Protein AF-A0A0S8D3J2-F1 (afdb_monomer_lite)

pLDDT: mean 76.22, std 17.69, range [45.97, 95.81]

Radius of gyration: 17.33 Å; chains: 1; bounding box: 29×22×75 Å

Structure (mmCIF, N/CA/C/O backbone):
data_AF-A0A0S8D3J2-F1
#
_entry.id   AF-A0A0S8D3J2-F1
#
loop_
_atom_site.group_PDB
_atom_site.id
_atom_site.type_symbol
_atom_site.label_atom_id
_atom_site.label_alt_id
_atom_site.label_comp_id
_atom_site.label_asym_id
_atom_site.label_entity_id
_atom_site.label_seq_id
_atom_site.pdbx_PDB_ins_code
_atom_site.Cartn_x
_atom_site.Cartn_y
_atom_site.Cartn_z
_atom_site.occupancy
_atom_site.B_iso_or_equiv
_atom_site.auth_seq_id
_atom_site.auth_comp_id
_atom_site.auth_asym_id
_atom_site.auth_atom_id
_atom_site.pdbx_PDB_model_num
ATOM 1 N N . MET A 1 1 ? 14.138 -6.883 -35.930 1.00 45.97 1 MET A N 1
ATOM 2 C CA . MET A 1 1 ? 12.782 -6.900 -35.342 1.00 45.97 1 MET A CA 1
ATOM 3 C C . MET A 1 1 ? 12.955 -7.150 -33.855 1.00 45.97 1 MET A C 1
ATOM 5 O O . MET A 1 1 ? 13.404 -8.227 -33.491 1.00 45.97 1 MET A O 1
ATOM 9 N N . SER A 1 2 ? 12.746 -6.133 -33.021 1.00 52.88 2 SER A N 1
ATOM 10 C CA . SER A 1 2 ? 12.911 -6.233 -31.565 1.00 52.88 2 SER A CA 1
ATOM 11 C C . SER A 1 2 ? 11.599 -6.732 -30.955 1.00 52.88 2 SER A C 1
ATOM 13 O O . SER A 1 2 ? 10.551 -6.171 -31.262 1.00 52.88 2 SER A O 1
ATOM 15 N N . ASN A 1 3 ? 11.643 -7.794 -30.146 1.00 53.16 3 ASN A N 1
ATOM 16 C CA . ASN A 1 3 ? 10.465 -8.370 -29.484 1.00 53.16 3 ASN A CA 1
ATOM 17 C C . ASN A 1 3 ? 9.796 -7.332 -28.553 1.00 53.16 3 ASN A C 1
ATOM 19 O O . ASN A 1 3 ? 10.464 -6.860 -27.632 1.00 53.16 3 ASN A O 1
ATOM 23 N N . PRO A 1 4 ? 8.504 -6.991 -28.735 1.00 54.78 4 PRO A N 1
ATOM 24 C CA . PRO A 1 4 ? 7.804 -6.021 -27.884 1.00 54.78 4 PRO A CA 1
ATOM 25 C C . PRO A 1 4 ? 7.306 -6.594 -26.539 1.00 54.78 4 PRO A C 1
ATOM 27 O O . PRO A 1 4 ? 6.753 -5.864 -25.725 1.00 54.78 4 PRO A O 1
ATOM 30 N N . THR A 1 5 ? 7.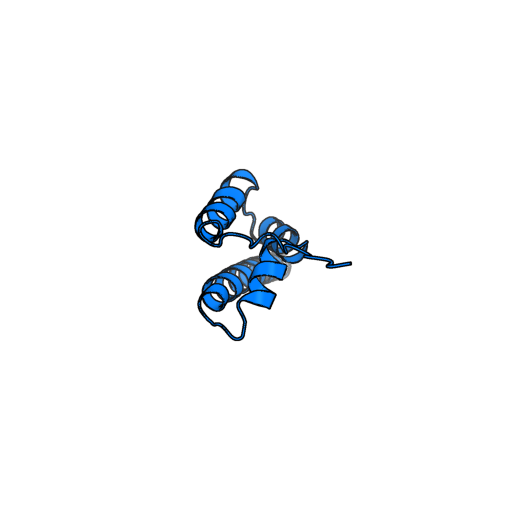510 -7.882 -26.265 1.00 58.50 5 THR A N 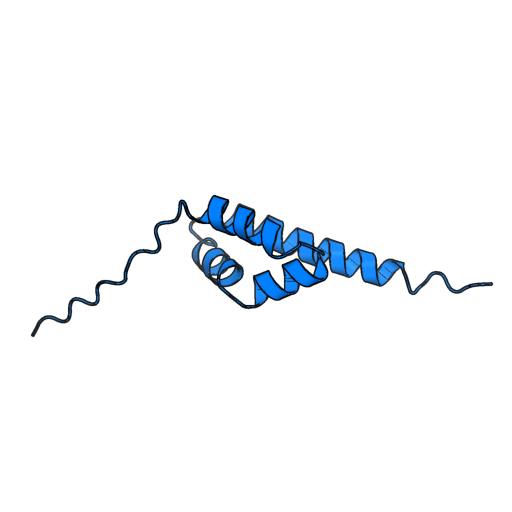1
ATOM 31 C CA . THR A 1 5 ? 6.822 -8.621 -25.190 1.00 58.50 5 THR A CA 1
ATOM 32 C C . THR A 1 5 ? 7.342 -8.385 -23.766 1.00 58.50 5 THR A C 1
ATOM 34 O O . THR A 1 5 ? 6.703 -8.809 -22.808 1.00 58.50 5 THR A O 1
ATOM 37 N N . SER A 1 6 ? 8.488 -7.726 -23.584 1.00 55.50 6 SER A N 1
ATOM 38 C CA . SER A 1 6 ? 9.137 -7.633 -22.262 1.00 55.50 6 SER A CA 1
ATOM 39 C C . SER A 1 6 ? 8.728 -6.401 -21.446 1.00 55.50 6 SER A C 1
ATOM 41 O O . SER A 1 6 ? 8.835 -6.414 -20.223 1.00 55.50 6 SER A O 1
ATOM 43 N N . ALA A 1 7 ? 8.296 -5.322 -22.107 1.00 56.16 7 ALA A N 1
ATOM 44 C CA . ALA A 1 7 ? 7.961 -4.058 -21.444 1.00 56.16 7 ALA A CA 1
ATOM 45 C C . ALA A 1 7 ? 6.517 -4.032 -20.907 1.00 56.16 7 ALA A C 1
ATOM 47 O O . ALA A 1 7 ? 6.263 -3.429 -19.867 1.00 56.16 7 ALA A O 1
ATOM 48 N N . ASP A 1 8 ? 5.606 -4.731 -21.588 1.00 61.53 8 ASP A N 1
ATOM 49 C CA . ASP A 1 8 ? 4.166 -4.771 -21.301 1.00 61.53 8 ASP A CA 1
ATOM 50 C C . ASP A 1 8 ? 3.859 -5.434 -19.942 1.00 61.53 8 ASP A C 1
ATOM 52 O O . ASP A 1 8 ? 3.206 -4.861 -19.070 1.00 61.53 8 ASP A O 1
ATOM 56 N N . ASN A 1 9 ? 4.483 -6.585 -19.672 1.00 68.00 9 ASN A N 1
ATOM 57 C CA . ASN A 1 9 ? 4.272 -7.322 -18.421 1.00 68.00 9 ASN A CA 1
ATOM 58 C C . ASN A 1 9 ? 4.715 -6.549 -17.173 1.00 68.00 9 ASN A C 1
ATOM 60 O O . ASN A 1 9 ? 4.095 -6.670 -16.117 1.00 68.00 9 ASN A O 1
ATOM 64 N N . ARG A 1 10 ? 5.779 -5.741 -17.270 1.00 78.88 10 ARG A N 1
ATOM 65 C CA . ARG A 1 10 ? 6.230 -4.928 -16.133 1.00 78.88 10 ARG A CA 1
ATOM 66 C C . ARG A 1 10 ? 5.208 -3.846 -15.803 1.00 78.88 10 ARG A C 1
ATOM 68 O O . ARG A 1 10 ? 4.983 -3.576 -14.629 1.00 78.88 10 ARG A O 1
ATOM 75 N N . HIS A 1 11 ? 4.591 -3.252 -16.821 1.00 84.75 11 HIS A N 1
ATOM 76 C CA . HIS A 1 11 ? 3.561 -2.240 -16.630 1.00 84.75 11 HIS A CA 1
ATOM 77 C C . HIS A 1 11 ? 2.316 -2.836 -15.962 1.00 84.75 11 HIS A C 1
ATOM 79 O O . HIS A 1 11 ? 1.853 -2.288 -14.968 1.00 84.75 11 HIS A O 1
ATOM 85 N N . GLY A 1 12 ? 1.865 -4.015 -16.404 1.00 89.56 12 GLY A N 1
ATOM 86 C CA . GLY A 1 12 ? 0.735 -4.710 -15.777 1.00 89.56 12 GLY A CA 1
ATOM 87 C C . GLY A 1 12 ? 0.953 -5.034 -14.293 1.00 89.56 12 GLY A C 1
ATOM 88 O O . GLY A 1 12 ? 0.043 -4.864 -13.486 1.00 89.56 12 GLY A O 1
ATOM 89 N N . ILE A 1 13 ? 2.168 -5.439 -13.908 1.00 91.06 13 ILE A N 1
ATOM 90 C CA . ILE A 1 13 ? 2.513 -5.727 -12.505 1.00 91.06 13 ILE A CA 1
ATOM 91 C C . ILE A 1 13 ? 2.509 -4.447 -11.649 1.00 91.06 13 ILE A C 1
ATOM 93 O O . ILE A 1 13 ? 2.013 -4.466 -10.523 1.00 91.06 13 ILE A O 1
ATOM 97 N N . VAL A 1 14 ? 3.018 -3.333 -12.187 1.00 93.44 14 VAL A N 1
ATOM 98 C CA . VAL A 1 14 ? 2.975 -2.014 -11.528 1.00 93.44 14 VAL A CA 1
ATOM 99 C C . VAL A 1 14 ? 1.527 -1.580 -11.306 1.00 93.44 14 VAL A C 1
ATOM 101 O O . VAL A 1 14 ? 1.151 -1.268 -10.179 1.00 93.44 14 VAL A O 1
ATOM 104 N N . THR A 1 15 ? 0.698 -1.636 -12.351 1.00 93.75 15 THR A N 1
ATOM 105 C CA . THR A 1 15 ? -0.720 -1.259 -12.278 1.00 93.75 15 THR A CA 1
ATOM 106 C C . THR A 1 15 ? -1.496 -2.129 -11.293 1.00 93.75 15 THR A C 1
ATOM 108 O O . THR A 1 15 ? -2.341 -1.623 -10.559 1.00 93.75 15 THR A O 1
ATOM 111 N N . LEU A 1 16 ? -1.200 -3.431 -11.226 1.00 95.25 16 LEU A N 1
ATOM 112 C CA . LEU A 1 16 ? -1.822 -4.319 -10.246 1.00 95.25 16 LEU A CA 1
ATOM 113 C C . LEU A 1 16 ? -1.447 -3.929 -8.810 1.00 95.25 16 LEU A C 1
ATOM 115 O O . LEU A 1 16 ? -2.319 -3.876 -7.947 1.00 95.25 16 LEU A O 1
ATOM 119 N N . ALA A 1 17 ? -0.174 -3.631 -8.550 1.00 94.50 17 ALA A N 1
ATOM 120 C CA . ALA A 1 17 ? 0.268 -3.202 -7.226 1.00 94.50 17 ALA A CA 1
ATOM 121 C C . ALA A 1 17 ? -0.386 -1.875 -6.801 1.00 94.50 17 ALA A C 1
ATOM 123 O O . ALA A 1 17 ? -0.827 -1.749 -5.659 1.00 94.50 17 ALA A O 1
ATOM 124 N N . GLU A 1 18 ? -0.506 -0.913 -7.721 1.00 93.31 18 GLU A N 1
ATOM 125 C CA . GLU A 1 18 ? -1.243 0.337 -7.493 1.00 93.31 18 GLU A CA 1
ATOM 126 C C . GLU A 1 18 ? -2.720 0.073 -7.176 1.00 93.31 18 GLU A C 1
ATOM 128 O O . GLU A 1 18 ? -3.244 0.617 -6.204 1.00 93.31 18 GLU A O 1
ATOM 133 N N . ALA A 1 19 ? -3.377 -0.796 -7.948 1.00 95.56 19 ALA A N 1
ATOM 134 C CA . ALA A 1 19 ? -4.776 -1.153 -7.734 1.00 95.56 19 ALA A CA 1
ATOM 135 C C . ALA A 1 19 ? -5.002 -1.806 -6.363 1.00 95.56 19 ALA A C 1
ATOM 137 O O . ALA A 1 19 ? -5.944 -1.439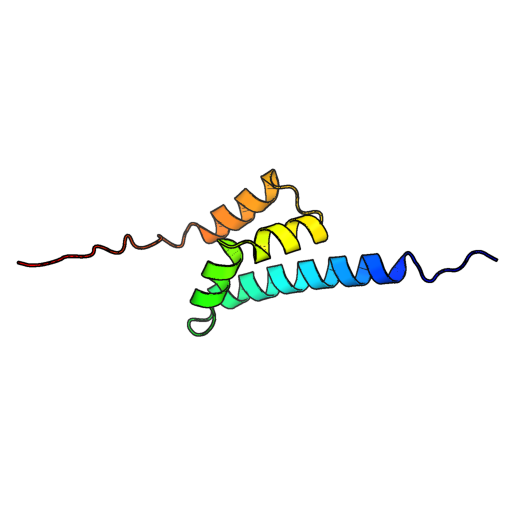 -5.669 1.00 95.56 19 ALA A O 1
ATOM 138 N N . ILE A 1 20 ? -4.116 -2.712 -5.933 1.00 95.81 20 ILE A N 1
ATOM 139 C CA . ILE A 1 20 ? -4.191 -3.348 -4.607 1.00 95.81 20 ILE A CA 1
ATOM 140 C C . ILE A 1 20 ? -4.077 -2.301 -3.493 1.00 95.81 20 ILE A C 1
ATOM 142 O O . ILE A 1 20 ? -4.848 -2.338 -2.534 1.00 95.81 20 ILE A O 1
ATOM 146 N N . ILE A 1 21 ? -3.144 -1.351 -3.615 1.00 93.81 21 ILE A N 1
ATOM 147 C CA . ILE A 1 21 ? -2.976 -0.272 -2.630 1.00 93.81 21 ILE A CA 1
ATOM 148 C C . ILE A 1 21 ? -4.227 0.611 -2.565 1.00 93.81 21 ILE A C 1
ATOM 150 O O . ILE A 1 21 ? -4.675 0.944 -1.469 1.00 93.81 21 ILE A O 1
ATOM 154 N N . LEU A 1 22 ? -4.788 0.992 -3.717 1.00 93.06 22 LEU A N 1
ATOM 155 C CA . LEU A 1 22 ? -5.983 1.837 -3.789 1.00 93.06 22 LEU A CA 1
ATOM 156 C C . LEU A 1 22 ? -7.228 1.127 -3.251 1.00 93.06 22 LEU A C 1
ATOM 158 O O . LEU A 1 22 ? -7.967 1.728 -2.477 1.00 93.06 22 LEU A O 1
ATOM 162 N N . GLN A 1 23 ? -7.415 -0.148 -3.592 1.00 95.25 23 GLN A N 1
ATOM 163 C CA . GLN A 1 23 ? -8.501 -0.973 -3.066 1.00 95.25 23 GLN A CA 1
ATOM 164 C C . GLN A 1 23 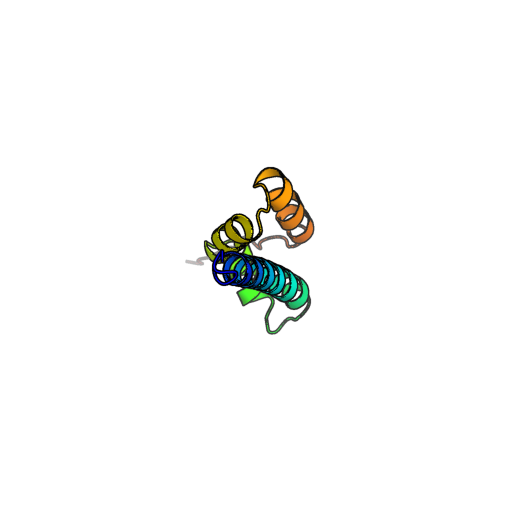? -8.398 -1.089 -1.543 1.00 95.25 23 GLN A C 1
ATOM 166 O O . GLN A 1 23 ? -9.347 -0.794 -0.827 1.00 95.25 23 GLN A O 1
ATOM 171 N N . SER A 1 24 ? -7.202 -1.407 -1.037 1.00 93.62 24 SER A N 1
ATOM 172 C CA . SER A 1 24 ? -6.965 -1.527 0.405 1.00 93.62 24 SER A CA 1
ATOM 173 C C . SER A 1 24 ? -7.229 -0.204 1.129 1.00 93.62 24 SER A C 1
ATOM 175 O O . SER A 1 24 ? -7.711 -0.202 2.260 1.00 93.62 24 SER A O 1
ATOM 177 N N . LEU A 1 25 ? -6.927 0.932 0.487 1.00 91.38 25 LEU A N 1
ATOM 178 C CA . LEU A 1 25 ? -7.221 2.264 1.011 1.00 91.38 25 LEU A CA 1
ATOM 179 C C . LEU A 1 25 ? -8.734 2.513 1.093 1.00 91.38 25 LEU A C 1
ATOM 181 O O . LEU A 1 25 ? -9.195 2.986 2.125 1.00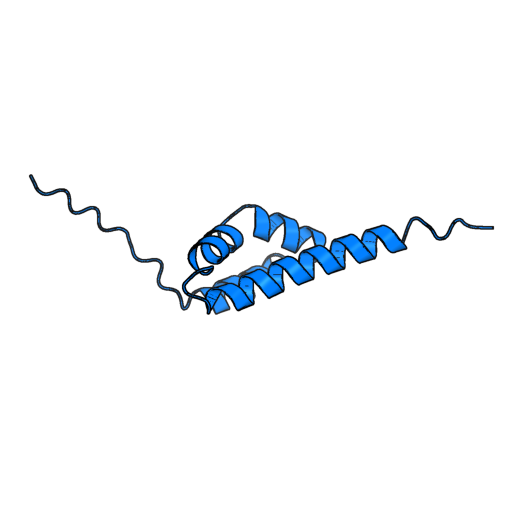 91.38 25 LEU A O 1
ATOM 185 N N . GLU A 1 26 ? -9.496 2.189 0.045 1.00 92.44 26 GLU A N 1
ATOM 186 C CA . GLU A 1 26 ? -10.965 2.284 0.033 1.00 92.44 26 GLU A CA 1
ATOM 187 C C . GLU A 1 26 ? -11.596 1.404 1.124 1.00 92.44 26 GLU A C 1
ATOM 189 O O . GLU A 1 26 ? -12.444 1.857 1.898 1.00 92.44 26 GLU A O 1
ATOM 194 N N . ASP A 1 27 ? -11.093 0.180 1.260 1.00 93.38 27 ASP A N 1
ATOM 195 C CA . ASP A 1 27 ? -11.580 -0.824 2.200 1.00 93.38 27 ASP A CA 1
ATOM 196 C C . ASP A 1 27 ? -11.414 -0.410 3.678 1.00 93.38 27 ASP A C 1
ATOM 198 O O . ASP A 1 27 ? -12.141 -0.904 4.540 1.00 93.38 27 ASP A O 1
ATOM 202 N N . LEU A 1 28 ? -10.552 0.565 4.005 1.00 89.69 28 LEU A N 1
ATOM 203 C CA . LEU A 1 28 ? -10.454 1.131 5.365 1.00 89.69 28 LEU A CA 1
ATOM 204 C C . LEU A 1 28 ? -11.735 1.841 5.835 1.00 89.69 28 LEU A C 1
ATOM 206 O O . LEU A 1 28 ? -11.955 1.994 7.047 1.00 89.69 28 LEU A O 1
ATOM 210 N N . TRP A 1 29 ? -12.575 2.285 4.896 1.00 90.56 29 TRP A N 1
ATOM 211 C CA . TRP A 1 29 ? -13.893 2.854 5.182 1.00 90.56 29 TRP A CA 1
ATOM 212 C C . TRP A 1 29 ? -15.008 1.802 5.234 1.00 90.56 29 TRP A C 1
ATOM 214 O O . TRP A 1 29 ? -16.107 2.130 5.683 1.00 90.56 29 TRP A O 1
ATOM 224 N N . SER A 1 30 ? -14.738 0.551 4.849 1.00 91.00 30 SER A N 1
ATOM 225 C CA . SER A 1 30 ? -15.681 -0.563 4.967 1.00 91.00 30 SER A CA 1
ATOM 226 C C . SER A 1 30 ? -15.433 -1.341 6.265 1.00 91.00 30 SER A C 1
ATOM 228 O O . SER A 1 30 ? -14.376 -1.955 6.406 1.00 91.00 30 SER A O 1
ATOM 230 N N . PRO A 1 31 ? -16.375 -1.380 7.228 1.00 90.19 31 PRO A N 1
ATOM 231 C CA . PRO A 1 31 ? -16.184 -2.113 8.484 1.00 90.19 31 PRO A CA 1
ATOM 232 C C . PRO A 1 31 ? -15.831 -3.595 8.296 1.00 90.19 31 PRO A C 1
ATOM 234 O O . PRO A 1 31 ? -15.149 -4.165 9.141 1.00 90.19 31 PRO A O 1
ATOM 237 N N . GLU A 1 32 ? -16.286 -4.198 7.196 1.00 94.44 32 GLU A N 1
ATOM 238 C CA . GLU A 1 32 ? -16.092 -5.615 6.869 1.00 94.44 32 GLU A CA 1
ATOM 239 C C . GLU A 1 32 ? -14.665 -5.928 6.392 1.00 94.44 32 GLU A C 1
ATOM 241 O O . GLU A 1 32 ? -14.174 -7.026 6.634 1.00 94.44 32 GLU A O 1
ATOM 246 N N . HIS A 1 33 ? -13.981 -4.961 5.771 1.00 93.12 33 HIS A N 1
ATOM 247 C CA . HIS A 1 33 ? -12.645 -5.147 5.181 1.00 93.12 33 HIS A CA 1
ATOM 248 C C . HIS A 1 33 ? -11.552 -4.344 5.892 1.00 93.12 33 HIS A C 1
ATOM 250 O O . HIS A 1 33 ? -10.364 -4.615 5.735 1.00 93.12 33 HIS A O 1
ATOM 256 N N . ARG A 1 34 ? -11.939 -3.393 6.747 1.00 89.94 34 ARG A N 1
ATOM 257 C CA . ARG A 1 34 ? -11.025 -2.483 7.434 1.00 89.94 34 ARG A CA 1
ATOM 258 C C . ARG A 1 34 ? -9.903 -3.192 8.184 1.00 89.94 34 ARG A C 1
ATOM 260 O O . ARG A 1 34 ? -8.766 -2.742 8.108 1.00 89.94 34 ARG A O 1
ATOM 267 N N . GLN A 1 35 ? -10.201 -4.269 8.912 1.00 91.12 35 GLN A N 1
ATOM 268 C CA . GLN A 1 35 ? -9.175 -4.989 9.671 1.00 91.12 35 GLN A CA 1
ATOM 269 C C . GLN A 1 35 ? -8.128 -5.620 8.743 1.00 91.12 35 GLN A C 1
ATOM 271 O O . GLN A 1 35 ? -6.934 -5.550 9.027 1.00 91.12 35 GLN A O 1
ATOM 276 N N . GLU A 1 36 ? -8.562 -6.204 7.628 1.00 92.88 36 GLU A N 1
ATOM 277 C CA . GLU A 1 36 ? -7.669 -6.807 6.637 1.00 92.88 36 GLU A CA 1
ATOM 278 C C . GLU A 1 36 ? -6.801 -5.737 5.966 1.00 92.88 36 GLU A C 1
ATOM 280 O O . GLU A 1 36 ? -5.589 -5.920 5.836 1.00 92.88 36 GLU A O 1
ATOM 285 N N . SER A 1 37 ? -7.383 -4.579 5.648 1.00 92.94 37 SER A N 1
ATOM 286 C CA . SER A 1 37 ? -6.654 -3.436 5.095 1.00 92.94 37 SER A CA 1
ATOM 287 C C . SER A 1 37 ? -5.660 -2.826 6.083 1.00 92.94 37 SER A C 1
ATOM 289 O O . SER A 1 37 ? -4.532 -2.515 5.704 1.00 92.94 37 SER A O 1
ATOM 291 N N . GLU A 1 38 ? -6.022 -2.694 7.363 1.00 90.00 38 GLU A N 1
ATOM 292 C CA . GLU A 1 38 ? -5.091 -2.285 8.424 1.00 90.00 38 GLU A CA 1
ATOM 293 C C . GLU A 1 38 ? -3.914 -3.274 8.518 1.00 90.00 38 GLU A C 1
ATOM 295 O O . GLU A 1 38 ? -2.752 -2.859 8.539 1.00 90.00 38 GLU A O 1
ATOM 300 N N . CYS A 1 39 ? -4.186 -4.585 8.484 1.00 90.38 39 CYS A N 1
ATOM 301 C CA . CYS A 1 39 ? -3.147 -5.615 8.444 1.00 90.38 39 CYS A CA 1
ATOM 302 C C . CYS A 1 39 ? -2.272 -5.529 7.183 1.00 90.38 39 CYS A C 1
ATOM 304 O O . CYS A 1 39 ? -1.059 -5.717 7.284 1.00 90.38 39 CYS A O 1
ATOM 306 N N . PHE A 1 40 ? -2.843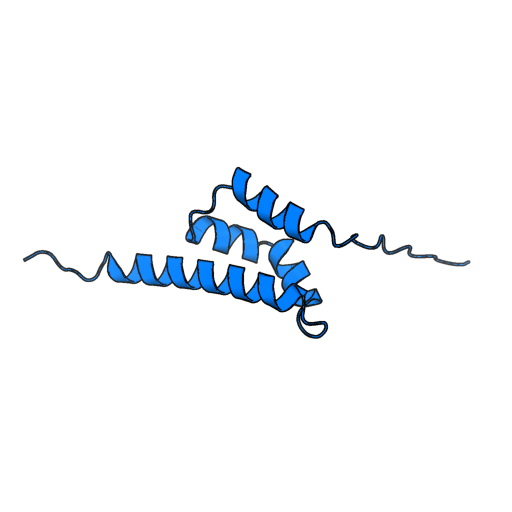 -5.215 6.017 1.00 92.81 40 PHE A N 1
ATOM 307 C CA . PHE A 1 40 ? -2.093 -5.008 4.778 1.00 92.81 40 PHE A CA 1
ATOM 308 C C . PHE A 1 40 ? -1.128 -3.821 4.889 1.00 92.81 40 PHE A C 1
ATOM 310 O O . PHE A 1 40 ? 0.063 -3.983 4.613 1.00 92.81 40 PHE A O 1
ATOM 317 N N . PHE A 1 41 ? -1.613 -2.654 5.334 1.00 89.50 41 PHE A N 1
ATOM 318 C CA . PHE A 1 41 ? -0.805 -1.433 5.462 1.00 89.50 41 PHE A CA 1
ATOM 319 C C . PHE A 1 41 ? 0.284 -1.534 6.533 1.00 89.50 41 PHE A C 1
ATOM 321 O O . PHE A 1 41 ? 1.345 -0.926 6.385 1.00 89.50 41 PHE A O 1
ATOM 328 N N . CYS A 1 42 ? 0.050 -2.309 7.593 1.00 85.44 42 CYS A N 1
ATOM 329 C CA . CYS A 1 42 ? 1.048 -2.582 8.627 1.00 85.44 42 CYS A CA 1
ATOM 330 C C . CYS A 1 42 ? 1.960 -3.782 8.312 1.00 85.44 42 CYS A C 1
ATOM 332 O O . CYS A 1 42 ? 2.920 -4.016 9.047 1.00 85.44 42 CYS A O 1
ATOM 334 N N . GLY A 1 43 ? 1.659 -4.550 7.265 1.00 85.62 43 GLY A N 1
ATOM 335 C CA . GLY A 1 43 ? 2.349 -5.788 6.917 1.00 85.62 43 GLY A CA 1
ATOM 336 C C . GLY A 1 43 ? 3.301 -5.667 5.726 1.00 85.62 43 GLY A C 1
ATOM 337 O O . GLY A 1 43 ? 3.506 -4.606 5.136 1.00 85.62 43 GLY A O 1
ATOM 338 N N . GLU A 1 44 ? 3.873 -6.807 5.334 1.00 88.44 44 GLU A N 1
ATOM 339 C CA . GLU A 1 44 ? 4.794 -6.896 4.191 1.00 88.44 44 GLU A CA 1
ATOM 340 C C . GLU A 1 44 ? 4.099 -6.623 2.848 1.00 88.44 44 GLU A C 1
ATOM 342 O O . GLU A 1 44 ? 4.737 -6.132 1.918 1.00 88.44 44 GLU A O 1
ATOM 347 N N . GLY A 1 45 ? 2.785 -6.869 2.756 1.00 89.12 45 GLY A N 1
ATOM 348 C CA . GLY A 1 45 ? 1.995 -6.662 1.539 1.00 89.12 45 GLY A CA 1
ATOM 349 C C . GLY A 1 45 ? 2.077 -5.229 1.015 1.00 89.12 45 GLY A C 1
ATOM 350 O O . GLY A 1 45 ? 2.328 -5.021 -0.174 1.00 89.12 45 GLY A O 1
ATOM 351 N N . PHE A 1 46 ? 1.964 -4.239 1.903 1.00 90.44 46 PHE A N 1
ATOM 352 C CA . PHE A 1 46 ? 2.100 -2.838 1.519 1.00 90.44 46 PHE A CA 1
ATOM 353 C C . PHE A 1 46 ? 3.531 -2.474 1.119 1.00 90.44 46 PHE A C 1
ATOM 355 O O . PHE A 1 46 ? 3.714 -1.722 0.160 1.00 90.44 46 PHE A O 1
ATOM 362 N N . SER A 1 47 ? 4.545 -3.024 1.796 1.00 89.25 47 SER A N 1
ATOM 363 C CA . SER A 1 47 ? 5.951 -2.801 1.429 1.00 89.25 47 SER A CA 1
ATOM 364 C C . SER A 1 47 ? 6.245 -3.323 0.021 1.00 89.25 47 SER A C 1
ATOM 366 O O . SER A 1 47 ? 6.816 -2.600 -0.793 1.00 89.25 47 SER A O 1
ATOM 368 N N . ILE A 1 48 ? 5.796 -4.543 -0.285 1.00 92.06 48 ILE A N 1
ATOM 369 C CA . ILE A 1 48 ? 5.982 -5.194 -1.587 1.00 92.06 48 ILE A CA 1
ATOM 370 C C . ILE A 1 48 ? 5.238 -4.428 -2.684 1.00 92.06 48 ILE A C 1
ATOM 372 O O . ILE A 1 48 ? 5.829 -4.085 -3.707 1.00 92.06 48 ILE A O 1
ATOM 376 N N . CYS A 1 49 ? 3.957 -4.102 -2.473 1.00 92.56 49 CYS A N 1
ATOM 377 C CA . CYS A 1 49 ? 3.183 -3.363 -3.471 1.00 92.56 49 CYS A CA 1
ATOM 378 C C . CYS A 1 49 ? 3.750 -1.954 -3.687 1.00 92.56 49 CYS A C 1
ATOM 380 O O . CYS A 1 49 ? 3.810 -1.492 -4.821 1.00 92.56 49 CYS A O 1
ATOM 382 N N . SER A 1 50 ? 4.218 -1.287 -2.628 1.00 90.25 50 SER A N 1
ATOM 383 C CA . SER A 1 50 ? 4.846 0.035 -2.733 1.00 90.25 50 SER A CA 1
ATOM 384 C C . SER A 1 50 ? 6.140 -0.012 -3.539 1.00 90.25 50 SER A C 1
ATOM 386 O O . SER A 1 50 ? 6.360 0.852 -4.385 1.00 90.25 50 SER A O 1
ATOM 388 N N . GLU A 1 51 ? 6.984 -1.021 -3.314 1.00 91.25 51 GLU A N 1
ATOM 389 C CA . GLU A 1 51 ? 8.220 -1.209 -4.074 1.00 91.25 51 GLU A CA 1
ATOM 390 C C . GLU A 1 51 ? 7.927 -1.463 -5.557 1.00 91.25 51 GLU A C 1
ATOM 392 O O . GLU A 1 51 ? 8.508 -0.810 -6.428 1.00 91.25 51 GLU A O 1
ATOM 397 N N . ILE A 1 52 ? 6.970 -2.350 -5.843 1.00 91.31 52 ILE A N 1
ATOM 398 C CA . ILE A 1 52 ? 6.547 -2.682 -7.205 1.00 91.31 52 ILE A CA 1
ATOM 399 C C . ILE A 1 52 ? 5.946 -1.460 -7.911 1.00 91.31 52 ILE A C 1
ATOM 401 O O . ILE A 1 52 ? 6.316 -1.175 -9.049 1.00 91.31 52 ILE A O 1
ATOM 405 N N . ALA A 1 53 ? 5.075 -0.709 -7.235 1.00 89.94 53 ALA A N 1
ATOM 406 C CA . ALA A 1 53 ? 4.455 0.511 -7.752 1.00 89.94 53 ALA A CA 1
ATOM 407 C C . ALA A 1 53 ? 5.438 1.696 -7.865 1.00 89.94 53 ALA A C 1
ATOM 409 O O . ALA A 1 53 ? 5.090 2.760 -8.373 1.00 89.94 53 ALA A O 1
ATOM 410 N N . GLY A 1 54 ? 6.677 1.553 -7.382 1.00 87.88 54 GLY A N 1
ATOM 411 C CA . GLY A 1 54 ? 7.659 2.638 -7.373 1.00 87.88 54 GLY A CA 1
ATOM 412 C C . GLY A 1 54 ? 7.330 3.761 -6.381 1.00 87.88 54 GLY A C 1
ATOM 413 O O . GLY A 1 54 ? 7.834 4.882 -6.520 1.00 87.88 54 GLY A O 1
ATOM 414 N N . LEU A 1 55 ? 6.510 3.484 -5.363 1.00 82.69 55 LEU A N 1
ATOM 415 C CA . LEU A 1 55 ? 6.256 4.403 -4.260 1.00 82.69 55 LEU A CA 1
ATOM 416 C C . LEU A 1 55 ? 7.498 4.474 -3.365 1.00 82.69 55 LEU A C 1
ATOM 418 O O . LEU A 1 55 ? 7.893 3.520 -2.701 1.00 82.69 55 LEU A O 1
ATOM 422 N N . GLN A 1 56 ? 8.135 5.643 -3.340 1.00 69.06 56 GLN A N 1
ATOM 423 C CA . GLN A 1 56 ? 9.266 5.894 -2.449 1.00 69.06 56 GLN A CA 1
ATOM 424 C C . GLN A 1 56 ? 8.818 5.845 -0.983 1.00 69.06 56 GLN A C 1
ATOM 426 O O . GLN A 1 56 ? 7.850 6.508 -0.620 1.00 69.06 56 GLN A O 1
ATOM 431 N N . ILE A 1 57 ? 9.594 5.178 -0.121 1.00 57.78 57 ILE A N 1
ATOM 432 C CA . ILE A 1 57 ? 9.316 4.990 1.320 1.00 57.78 57 ILE A CA 1
ATOM 433 C C . ILE A 1 57 ? 8.971 6.313 2.041 1.00 57.78 57 ILE A C 1
ATOM 435 O O . ILE A 1 57 ? 8.112 6.348 2.920 1.00 57.78 57 ILE A O 1
ATOM 439 N N . LYS A 1 58 ? 9.574 7.439 1.625 1.00 56.06 58 LYS A N 1
ATOM 440 C CA . LYS A 1 58 ? 9.282 8.784 2.168 1.00 56.06 58 LYS A CA 1
ATOM 441 C C . LYS A 1 58 ? 7.889 9.331 1.813 1.00 56.06 58 LYS A C 1
ATOM 443 O O . LYS A 1 58 ? 7.431 10.256 2.471 1.00 56.06 58 LYS A O 1
ATOM 448 N N . LYS A 1 59 ? 7.248 8.818 0.759 1.00 56.34 59 LYS A N 1
ATOM 449 C CA . LYS A 1 59 ? 5.866 9.135 0.354 1.00 56.34 59 LYS A CA 1
ATOM 450 C C . LYS A 1 59 ? 4.868 8.132 0.939 1.00 56.34 59 LYS A C 1
ATOM 452 O O . LYS A 1 59 ? 3.758 8.527 1.282 1.00 56.34 59 LYS A O 1
ATOM 457 N N . SER A 1 60 ? 5.280 6.878 1.131 1.00 59.56 60 SER A N 1
ATOM 458 C CA . SER A 1 60 ? 4.471 5.838 1.780 1.00 59.56 60 SER A CA 1
ATOM 459 C C . SER A 1 60 ? 4.148 6.173 3.241 1.00 59.56 60 SER A C 1
ATOM 461 O O . SER A 1 60 ? 3.045 5.897 3.699 1.00 59.56 60 SER A O 1
ATOM 463 N N . SER A 1 61 ? 5.043 6.867 3.954 1.00 60.41 61 SER A N 1
ATOM 464 C CA . SER A 1 61 ? 4.743 7.419 5.285 1.00 60.41 61 SER A CA 1
ATOM 465 C C . SER A 1 61 ? 3.637 8.482 5.267 1.00 60.41 61 SER A C 1
ATOM 467 O O . SER A 1 61 ? 2.922 8.626 6.250 1.00 60.41 61 SER A O 1
ATOM 469 N N . GLY A 1 62 ? 3.453 9.203 4.155 1.00 65.56 62 GLY A N 1
ATOM 470 C CA . GLY A 1 62 ? 2.328 10.120 3.965 1.00 65.56 62 GLY A CA 1
ATOM 471 C C . GLY A 1 62 ? 0.993 9.381 3.871 1.00 65.56 62 GLY A C 1
ATOM 472 O O . GLY A 1 62 ? 0.022 9.809 4.484 1.00 65.56 62 GLY A O 1
ATOM 473 N N . ILE A 1 63 ? 0.971 8.240 3.175 1.00 69.38 63 ILE A N 1
ATOM 474 C CA . ILE A 1 63 ? -0.196 7.346 3.101 1.00 69.38 63 ILE A CA 1
ATOM 475 C C . ILE A 1 63 ? -0.486 6.755 4.484 1.00 69.38 63 ILE A C 1
ATOM 477 O O . ILE A 1 63 ? -1.610 6.841 4.965 1.00 69.38 63 ILE A O 1
ATOM 481 N N . LEU A 1 64 ? 0.535 6.256 5.182 1.00 67.94 64 LEU A N 1
ATOM 482 C CA . LEU A 1 64 ? 0.376 5.751 6.548 1.00 67.94 64 LEU A CA 1
ATOM 483 C C . LEU A 1 64 ? -0.070 6.841 7.532 1.00 67.94 64 LEU A C 1
ATOM 485 O O . LEU A 1 64 ? -0.856 6.552 8.422 1.00 67.94 64 LEU A O 1
ATOM 489 N N . ASN A 1 65 ? 0.363 8.093 7.366 1.00 69.62 65 ASN A N 1
ATOM 490 C CA . ASN A 1 65 ? -0.095 9.217 8.190 1.00 69.62 65 ASN A CA 1
ATOM 491 C C . ASN A 1 65 ? -1.528 9.660 7.856 1.00 69.62 65 ASN A C 1
ATOM 493 O O . ASN A 1 65 ? -2.249 10.075 8.759 1.00 69.62 65 ASN A O 1
ATOM 497 N N . LEU A 1 66 ? -1.954 9.556 6.591 1.00 66.50 66 LEU A N 1
ATOM 498 C CA . LEU A 1 66 ? -3.356 9.735 6.185 1.00 66.50 66 LEU A CA 1
ATOM 499 C C . LEU A 1 66 ? -4.254 8.678 6.841 1.00 66.50 66 LEU A C 1
ATOM 501 O O . LEU A 1 66 ? -5.358 8.991 7.279 1.00 66.50 66 LEU A O 1
ATOM 505 N N . ILE A 1 67 ? -3.746 7.451 6.963 1.00 67.44 67 ILE A N 1
ATOM 506 C CA . ILE A 1 67 ? -4.412 6.344 7.656 1.00 67.44 67 ILE A CA 1
ATOM 507 C C . ILE A 1 67 ? -4.282 6.495 9.185 1.00 67.44 67 ILE A C 1
ATOM 509 O O . ILE A 1 67 ? -5.191 6.139 9.919 1.00 67.44 67 ILE A O 1
ATOM 513 N N . GLY A 1 68 ? -3.206 7.100 9.693 1.00 58.34 68 GLY A N 1
ATOM 514 C CA . GLY A 1 68 ? -2.866 7.266 11.115 1.00 58.34 68 GLY A CA 1
ATOM 515 C C . GLY A 1 68 ? -3.798 8.156 11.952 1.00 58.34 68 GLY A C 1
ATOM 516 O O . GLY A 1 68 ? -3.551 8.343 13.141 1.00 58.34 68 GLY A O 1
ATOM 517 N N . GLY A 1 69 ? -4.900 8.657 11.384 1.00 52.53 69 GLY A N 1
ATOM 518 C CA . GLY A 1 69 ? -6.077 9.050 12.171 1.00 52.53 69 GLY A CA 1
ATOM 519 C C . GLY A 1 69 ? -6.772 7.853 12.846 1.00 52.53 69 GLY A C 1
ATOM 520 O O . GLY A 1 69 ? -7.574 8.030 13.764 1.00 52.53 69 GLY A O 1
ATOM 521 N N . ILE A 1 70 ? -6.442 6.629 12.428 1.00 53.91 70 ILE A N 1
ATOM 522 C CA . ILE A 1 70 ? -6.804 5.383 13.092 1.00 53.91 70 ILE A CA 1
ATOM 523 C C . ILE A 1 70 ? -5.903 5.236 14.318 1.00 53.91 70 ILE A C 1
ATOM 525 O O . ILE A 1 70 ? -4.766 4.773 14.244 1.00 53.91 70 ILE A O 1
ATOM 529 N N . GLN A 1 71 ? -6.413 5.676 15.468 1.00 51.34 71 GLN A N 1
ATOM 530 C CA . GLN A 1 71 ? -5.819 5.352 16.757 1.00 51.34 71 GLN A CA 1
ATOM 531 C C . GLN A 1 71 ? -5.766 3.828 16.868 1.00 51.34 71 GLN A C 1
ATOM 533 O O . GLN A 1 71 ? -6.796 3.190 17.083 1.00 51.34 71 GLN A O 1
ATOM 538 N N . ILE A 1 72 ? -4.572 3.249 16.710 1.00 51.00 72 ILE A N 1
ATOM 539 C CA . ILE A 1 72 ? -4.308 1.867 17.100 1.00 51.00 72 ILE A CA 1
ATOM 540 C C . ILE A 1 72 ? -4.639 1.799 18.586 1.00 51.00 72 ILE A C 1
ATOM 542 O O . ILE A 1 72 ? -3.885 2.282 19.436 1.00 51.00 72 ILE A O 1
ATOM 546 N N . GLY A 1 73 ? -5.822 1.267 18.886 1.00 47.97 73 GLY A N 1
ATOM 547 C CA . GLY A 1 73 ? -6.235 0.973 20.239 1.00 47.97 73 GLY A CA 1
ATOM 548 C C . GLY A 1 73 ? -5.154 0.103 20.851 1.00 47.97 73 GLY A C 1
ATOM 549 O O . GLY A 1 73 ? -4.925 -1.023 20.413 1.00 47.97 73 GLY A O 1
ATOM 550 N N . LYS A 1 74 ? -4.463 0.637 21.859 1.00 49.50 74 LYS A N 1
ATOM 551 C CA . LYS A 1 74 ? -3.733 -0.191 22.808 1.00 49.50 74 LYS A CA 1
ATOM 552 C C . LYS A 1 74 ? -4.722 -1.250 23.275 1.00 49.50 74 LYS A C 1
ATOM 554 O O . LYS A 1 74 ? -5.694 -0.928 23.952 1.00 49.50 74 LYS A O 1
ATOM 559 N N . THR A 1 75 ? -4.496 -2.502 22.899 1.00 49.31 75 THR A N 1
ATOM 560 C CA . THR A 1 75 ? -5.087 -3.644 23.587 1.00 49.31 75 THR A CA 1
ATOM 561 C C . THR A 1 75 ? -4.605 -3.597 25.033 1.00 49.31 75 THR A C 1
ATOM 563 O O . THR A 1 75 ? -3.568 -4.167 25.374 1.00 49.31 75 THR A O 1
ATOM 566 N N . ASP A 1 76 ? -5.349 -2.885 25.878 1.00 52.47 76 ASP A N 1
ATOM 567 C CA . ASP A 1 76 ? -5.318 -3.044 27.322 1.00 52.47 76 ASP A CA 1
ATOM 568 C C . ASP A 1 76 ? -5.799 -4.463 27.620 1.00 52.47 76 ASP A C 1
ATOM 570 O O . ASP A 1 76 ? -6.987 -4.739 27.792 1.00 52.47 76 ASP A O 1
ATOM 574 N N . ARG A 1 77 ? -4.853 -5.402 27.683 1.00 47.62 77 ARG A N 1
ATOM 575 C CA . ARG A 1 77 ? -5.070 -6.652 28.403 1.00 47.62 77 ARG A CA 1
ATOM 576 C C . ARG A 1 77 ? -5.128 -6.309 29.889 1.00 47.62 77 ARG A C 1
ATOM 578 O O . ARG A 1 77 ? -4.130 -6.411 30.596 1.00 47.62 77 ARG A O 1
ATOM 585 N N . LYS A 1 78 ? -6.310 -5.915 30.370 1.00 52.41 78 LYS A N 1
ATOM 586 C CA . LYS A 1 78 ? -6.645 -6.049 31.788 1.00 52.41 78 LYS A CA 1
ATOM 587 C C . LYS A 1 78 ? -6.720 -7.541 32.093 1.00 52.41 78 LYS A C 1
ATOM 589 O O . LYS A 1 78 ? -7.724 -8.182 31.804 1.00 52.41 78 LYS A O 1
ATOM 594 N N . HIS A 1 79 ? -5.646 -8.093 32.646 1.00 49.66 79 HIS A N 1
ATOM 595 C CA . HIS A 1 79 ? -5.750 -9.317 33.426 1.00 49.66 79 HIS A CA 1
ATOM 596 C C . HIS A 1 79 ? -6.056 -8.893 34.861 1.00 49.66 79 HIS A C 1
ATOM 598 O O . HIS A 1 79 ? -5.195 -8.374 35.567 1.00 49.66 79 HIS A O 1
ATOM 604 N N . SER A 1 80 ? -7.321 -9.047 35.241 1.00 49.44 80 SER A N 1
ATOM 605 C CA . SER A 1 80 ? -7.719 -9.178 36.636 1.00 49.44 80 SER A CA 1
ATOM 606 C C . SER A 1 80 ? -7.192 -10.508 37.168 1.00 49.44 80 SER A C 1
ATOM 608 O O . SER A 1 80 ? -7.496 -11.547 36.585 1.00 49.44 80 SER A O 1
ATOM 610 N N . ALA A 1 81 ? -6.442 -10.457 38.265 1.00 52.62 81 ALA A N 1
ATOM 611 C CA . ALA A 1 81 ? -6.464 -11.414 39.370 1.00 52.62 81 ALA A CA 1
ATOM 612 C C . ALA A 1 81 ? -5.779 -10.756 40.573 1.00 52.62 81 ALA A C 1
ATOM 614 O O . ALA A 1 81 ? -4.650 -10.249 40.387 1.00 52.62 81 ALA A O 1
#

Secondary structure (DSSP, 8-state):
---THHHHHHHHHHHHHHHHHHHHHHHTTSTTTHHHHHHHHHSHHHHHHHHHTT--HHHHHHHHHHHTTS-----------

Foldseek 3Di:
DDDPPPPVVLVVQLVVLVVVLVVLLVCCPPPVCVVVSVCCLVDVNNVVSCVSNVPDPVVSVVVVVVVVVPPPPDPPPPDDD

Sequence (81 aa):
MSNPTSADNRHGIVTLAEAIILQSLEDLWSPEHRQESECFFCGEGFSICSEIAGLQIKKSSGILNLIGGIQIGKTDRKHSA